Protein AF-A0A1S3DRT8-F1 (afdb_monomer_lite)

Sequence (63 aa):
MVKGTEHGPNVDIWSLGVLCYELLVGHPPFEAASYEETYARILKAKYTFPEYVSSPARDLIEK

Organism: Diaphorina citri (NCBI:txid121845)

Radius of gyration: 12.29 Å; chains: 1; bounding box: 27×23×32 Å

Secondary structure (DSSP, 8-state):
--SSS---THHHHHHHHHHHHHHHHSS-TT--SSHHHHHHHHH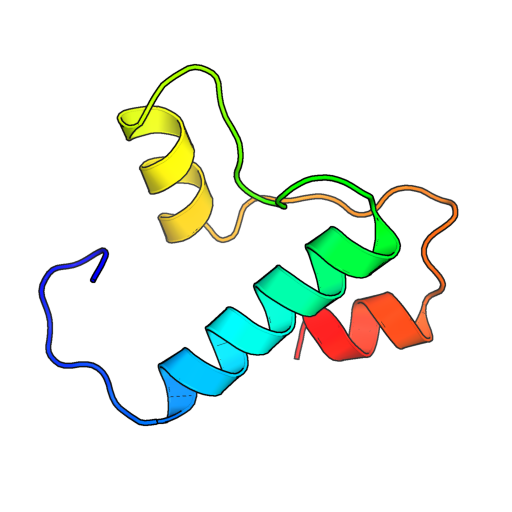TT-----TTS-HHHHHHHH-

InterPro domains:
  IPR000719 Protein kinase domain [PF00069] (2-63)
  IPR000719 Protein kinase domain [PS50011] (1-63)
  IPR011009 Protein kinase-like domain superfamily [SSF56112] (2-63)
  IPR030616 Aurora kinase-like [PTHR24350] (1-63)

pLDDT: mean 90.16, std 8.77, range [60.28, 96.88]

Structure (mmCIF, N/CA/C/O backbone):
data_AF-A0A1S3DRT8-F1
#
_entry.id   AF-A0A1S3DRT8-F1
#
loop_
_atom_site.group_PDB
_atom_site.id
_atom_site.type_symbol
_atom_site.label_atom_id
_atom_site.label_alt_id
_atom_site.label_comp_id
_atom_site.label_asym_id
_atom_site.label_entity_id
_atom_site.label_seq_id
_atom_site.pdbx_PDB_ins_code
_atom_site.Cartn_x
_atom_site.Cartn_y
_atom_site.Cartn_z
_atom_site.occupancy
_atom_site.B_iso_or_equiv
_atom_site.auth_seq_id
_atom_site.auth_comp_id
_atom_site.auth_asym_id
_atom_site.auth_atom_id
_atom_site.pdbx_PDB_model_num
ATOM 1 N N . MET A 1 1 ? 0.730 6.586 14.853 1.00 60.28 1 MET A N 1
ATOM 2 C CA . MET A 1 1 ? 2.028 6.138 14.335 1.00 60.28 1 MET A CA 1
ATOM 3 C C . MET A 1 1 ? 2.602 7.055 13.277 1.00 60.28 1 MET A C 1
ATOM 5 O O . MET A 1 1 ? 3.707 7.514 13.488 1.00 60.28 1 MET A O 1
ATOM 9 N N . VAL A 1 2 ? 1.884 7.376 12.198 1.00 65.62 2 VAL A N 1
ATOM 10 C CA . VAL A 1 2 ? 2.404 8.296 11.174 1.00 65.62 2 VAL A CA 1
ATOM 11 C C . VAL A 1 2 ? 2.220 9.744 11.655 1.00 65.62 2 VAL A C 1
ATOM 13 O O . VAL A 1 2 ? 3.129 10.305 12.247 1.00 65.62 2 VAL A O 1
ATOM 16 N N . LYS A 1 3 ? 1.010 10.313 11.618 1.00 69.44 3 LYS A N 1
ATOM 17 C CA . LYS A 1 3 ? 0.748 11.721 12.011 1.00 69.44 3 LYS A CA 1
ATOM 18 C C . LYS A 1 3 ? 0.850 12.065 13.515 1.00 69.44 3 LYS A C 1
ATOM 20 O O . LYS A 1 3 ? 0.463 13.160 13.901 1.00 69.44 3 LYS A O 1
ATOM 25 N N . GLY A 1 4 ? 1.297 11.147 14.374 1.00 67.69 4 GLY A N 1
ATOM 26 C CA . GLY A 1 4 ? 1.412 11.394 15.823 1.00 67.69 4 GLY A CA 1
ATOM 27 C C . GLY A 1 4 ? 0.096 11.592 16.603 1.00 67.69 4 GLY A C 1
ATOM 28 O O . GLY A 1 4 ? 0.146 11.946 17.772 1.00 67.69 4 GLY A O 1
ATOM 29 N N . THR A 1 5 ? -1.074 11.365 15.996 1.00 74.94 5 THR A N 1
ATOM 30 C CA . THR A 1 5 ? -2.387 11.451 16.669 1.00 74.94 5 THR A CA 1
ATOM 31 C C . THR A 1 5 ? -2.755 10.150 17.385 1.00 74.94 5 THR A C 1
ATOM 33 O O . THR A 1 5 ? -2.134 9.120 17.117 1.00 74.94 5 THR A O 1
ATOM 36 N N . GLU A 1 6 ? -3.780 10.163 18.242 1.00 73.38 6 GLU A N 1
ATOM 37 C CA . GLU A 1 6 ? -4.427 8.927 18.704 1.00 73.38 6 GLU A CA 1
ATOM 38 C C . GLU A 1 6 ? -5.028 8.155 17.522 1.00 73.38 6 GLU A C 1
ATOM 40 O O . GLU A 1 6 ? -5.491 8.742 16.539 1.00 73.38 6 GLU A O 1
ATOM 45 N N . HIS A 1 7 ? -4.973 6.828 17.618 1.00 76.06 7 HIS A N 1
ATOM 46 C CA . HIS A 1 7 ? -5.459 5.897 16.606 1.00 76.06 7 HIS A CA 1
ATOM 47 C C . HIS A 1 7 ? -6.549 5.031 17.224 1.00 76.06 7 HIS A C 1
ATOM 49 O O . HIS A 1 7 ? -6.372 4.508 18.320 1.00 76.06 7 HIS A O 1
ATOM 55 N N . GLY A 1 8 ? -7.672 4.896 16.523 1.00 80.06 8 GLY A N 1
ATOM 56 C CA . GLY A 1 8 ? -8.733 3.958 16.886 1.00 80.06 8 GLY A CA 1
ATOM 57 C C . GLY A 1 8 ? -8.547 2.597 16.205 1.00 80.06 8 GLY A C 1
ATOM 58 O O . GLY A 1 8 ? -7.659 2.463 15.366 1.00 80.06 8 GLY A O 1
ATOM 59 N N . PRO A 1 9 ? -9.429 1.618 16.465 1.00 82.06 9 PRO A N 1
ATOM 60 C CA . PRO A 1 9 ? -9.339 0.251 15.922 1.00 82.06 9 PRO A CA 1
ATOM 61 C C . PRO A 1 9 ? -9.298 0.176 14.384 1.00 82.06 9 PRO A C 1
ATOM 63 O O . PRO A 1 9 ? -8.847 -0.808 13.808 1.00 82.06 9 PRO A O 1
ATOM 66 N N . ASN A 1 10 ? -9.706 1.240 13.688 1.00 84.31 10 ASN A N 1
ATOM 67 C CA . ASN A 1 10 ? -9.617 1.332 12.230 1.00 84.31 10 ASN A CA 1
ATOM 68 C C . ASN A 1 10 ? -8.174 1.245 11.698 1.00 84.31 10 ASN A C 1
ATOM 70 O O . ASN A 1 10 ? -7.982 0.907 10.532 1.00 84.31 10 ASN A O 1
ATOM 74 N N . VAL A 1 11 ? -7.154 1.531 12.519 1.00 87.31 11 VAL A N 1
ATOM 75 C CA . VAL A 1 11 ? -5.757 1.367 12.081 1.00 87.31 11 VAL A CA 1
ATOM 76 C C . VAL A 1 11 ? -5.348 -0.088 11.922 1.00 87.31 11 VAL A C 1
ATOM 78 O O . VAL A 1 11 ? -4.471 -0.373 11.107 1.00 87.31 11 VAL A O 1
ATOM 81 N N . ASP A 1 12 ? -6.000 -1.005 12.636 1.00 88.94 12 ASP A N 1
ATOM 82 C CA . ASP A 1 12 ? -5.755 -2.438 12.488 1.00 88.94 12 ASP A CA 1
ATOM 83 C C . ASP A 1 12 ? -6.281 -2.926 11.134 1.00 88.94 12 ASP A C 1
ATOM 85 O O . ASP A 1 12 ? -5.602 -3.683 10.445 1.00 88.94 12 ASP A O 1
ATOM 89 N N . ILE A 1 13 ? -7.438 -2.413 10.697 1.00 90.50 13 ILE A N 1
ATOM 90 C CA . ILE A 1 13 ? -8.008 -2.703 9.372 1.00 90.50 13 ILE A CA 1
ATOM 91 C C . ILE A 1 13 ? -7.121 -2.135 8.259 1.00 90.50 13 ILE A C 1
ATOM 93 O O . ILE A 1 13 ? -6.827 -2.830 7.289 1.00 90.50 13 ILE A O 1
ATOM 97 N N . TRP A 1 14 ? -6.616 -0.909 8.426 1.00 91.00 14 TRP A N 1
ATOM 98 C CA . TRP A 1 14 ? -5.654 -0.337 7.480 1.00 91.00 14 TRP A CA 1
ATOM 99 C C . TRP A 1 14 ? -4.376 -1.183 7.387 1.00 91.00 14 TRP A C 1
ATOM 101 O O . TRP A 1 14 ? -3.898 -1.482 6.293 1.00 91.00 14 TRP A O 1
ATOM 111 N N . SER A 1 15 ? -3.846 -1.619 8.533 1.00 91.75 15 SER A N 1
ATOM 112 C CA . SER A 1 15 ? -2.640 -2.454 8.589 1.00 91.75 15 SER A CA 1
ATOM 113 C C . SER A 1 15 ? -2.876 -3.839 7.979 1.00 91.75 15 SER A C 1
ATOM 115 O O . SER A 1 15 ? -1.991 -4.367 7.307 1.00 91.75 15 SER A O 1
ATOM 117 N N . LEU A 1 16 ? -4.078 -4.403 8.142 1.00 94.25 16 LEU A N 1
ATOM 118 C CA . LEU A 1 16 ? -4.494 -5.632 7.470 1.00 94.25 16 LEU A CA 1
ATOM 119 C C . LEU A 1 16 ? -4.490 -5.465 5.945 1.00 94.25 16 LEU A C 1
ATOM 121 O O . LEU A 1 16 ? -3.955 -6.326 5.257 1.00 94.25 16 LEU A O 1
ATOM 125 N N . GLY A 1 17 ? -5.013 -4.356 5.414 1.00 94.94 17 GLY A N 1
ATOM 126 C CA . GLY A 1 17 ? -4.971 -4.066 3.975 1.00 94.94 17 GLY A CA 1
ATOM 127 C C . GLY A 1 17 ? -3.540 -3.991 3.428 1.00 94.94 17 GLY A C 1
ATOM 128 O O . GLY A 1 17 ? -3.236 -4.590 2.395 1.00 94.94 17 GLY A O 1
ATOM 129 N N . VAL A 1 18 ? -2.634 -3.330 4.160 1.00 95.44 18 VAL A N 1
ATOM 130 C CA . VAL A 1 18 ? -1.200 -3.270 3.820 1.00 95.44 18 VAL A CA 1
ATOM 131 C C . VAL A 1 18 ? -0.568 -4.663 3.807 1.00 95.44 18 VAL A C 1
ATOM 133 O O . VAL A 1 18 ? 0.142 -5.000 2.860 1.00 95.44 18 VAL A O 1
ATOM 136 N N . LEU A 1 19 ? -0.863 -5.490 4.812 1.00 95.88 19 LEU A N 1
ATOM 137 C CA . LEU A 1 19 ? -0.357 -6.860 4.894 1.00 95.88 19 LEU A CA 1
ATOM 138 C C . LEU A 1 19 ? -0.915 -7.741 3.766 1.00 95.88 19 LEU A C 1
ATOM 140 O O . LEU A 1 19 ? -0.173 -8.495 3.144 1.00 95.88 19 LEU A O 1
ATOM 144 N N . CYS A 1 20 ? -2.211 -7.637 3.463 1.00 96.38 20 CYS A N 1
ATOM 145 C CA . CYS A 1 20 ? -2.834 -8.360 2.357 1.00 96.38 20 CYS A CA 1
ATOM 146 C C . CYS A 1 20 ? -2.203 -7.990 1.011 1.00 96.38 20 CYS A C 1
ATOM 148 O O . CYS A 1 20 ? -1.960 -8.878 0.195 1.00 96.38 20 CYS A O 1
ATOM 150 N N . TYR A 1 21 ? -1.903 -6.705 0.788 1.00 96.88 21 TYR A N 1
ATOM 151 C CA . TYR A 1 21 ? -1.163 -6.271 -0.394 1.00 96.88 21 TYR A CA 1
ATOM 152 C C . TYR A 1 21 ? 0.198 -6.969 -0.472 1.00 96.88 21 TYR A C 1
ATOM 154 O O . TYR A 1 21 ? 0.523 -7.566 -1.496 1.00 96.88 21 TYR A O 1
ATOM 162 N N . GLU A 1 22 ? 0.980 -6.933 0.609 1.00 96.81 22 GLU A N 1
ATOM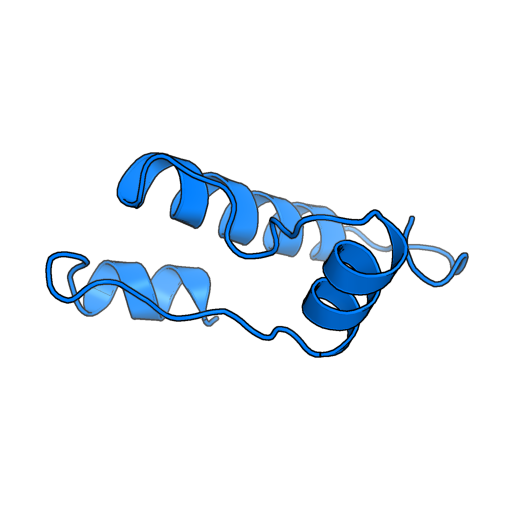 163 C CA . GLU A 1 22 ? 2.326 -7.511 0.645 1.00 96.81 22 GLU A CA 1
ATOM 164 C C . GLU A 1 22 ? 2.316 -9.026 0.412 1.00 96.81 22 GLU A C 1
ATOM 166 O O . GLU A 1 22 ? 3.140 -9.534 -0.342 1.00 96.81 22 GLU A O 1
ATOM 171 N N . LEU A 1 23 ? 1.338 -9.746 0.966 1.00 96.62 23 LEU A N 1
ATOM 172 C CA . LEU A 1 23 ? 1.183 -11.185 0.737 1.00 96.62 23 LEU A CA 1
ATOM 173 C C . LEU A 1 23 ? 0.860 -11.532 -0.724 1.00 96.62 23 LEU A C 1
ATOM 175 O O . LEU A 1 23 ? 1.273 -12.584 -1.207 1.00 96.62 23 LEU A O 1
ATOM 179 N N . LEU A 1 24 ? 0.118 -10.673 -1.428 1.00 96.50 24 LEU A N 1
ATOM 180 C CA . LEU A 1 24 ? -0.254 -10.894 -2.829 1.00 96.50 24 LEU A CA 1
ATOM 181 C C . LEU A 1 24 ? 0.834 -10.457 -3.809 1.00 96.50 24 LEU A C 1
ATOM 183 O O . LEU A 1 24 ? 0.981 -11.066 -4.866 1.00 96.50 24 LEU A O 1
ATOM 187 N N . VAL A 1 25 ? 1.547 -9.379 -3.484 1.00 96.25 25 VAL A N 1
ATOM 188 C CA . VAL A 1 25 ? 2.492 -8.713 -4.389 1.00 96.25 25 VAL A CA 1
ATOM 189 C C . VAL A 1 25 ? 3.947 -9.108 -4.105 1.00 96.25 25 VAL A C 1
ATOM 191 O O . VAL A 1 25 ? 4.797 -9.037 -4.991 1.00 96.25 25 VAL A O 1
ATOM 194 N N . GLY A 1 26 ? 4.237 -9.567 -2.887 1.00 95.94 26 GLY A N 1
ATOM 195 C CA . GLY A 1 26 ? 5.566 -9.975 -2.429 1.00 95.94 26 GLY A CA 1
ATOM 196 C C . GLY A 1 26 ? 6.445 -8.829 -1.922 1.00 95.94 26 GLY A C 1
ATOM 197 O O . GLY A 1 26 ? 7.588 -9.074 -1.546 1.00 95.94 26 GLY A O 1
ATOM 198 N N . HIS A 1 27 ? 5.940 -7.592 -1.918 1.00 93.69 27 HIS A N 1
ATOM 199 C CA . HIS A 1 27 ? 6.619 -6.429 -1.348 1.00 93.69 27 HIS A CA 1
ATOM 200 C C . HIS A 1 27 ? 5.608 -5.402 -0.801 1.00 93.69 27 HIS A C 1
ATOM 202 O O . HIS A 1 27 ? 4.452 -5.383 -1.246 1.00 93.69 27 HIS A O 1
ATOM 208 N N . PRO A 1 28 ? 6.012 -4.511 0.124 1.00 94.69 28 PRO A N 1
ATOM 209 C CA . PRO A 1 28 ? 5.110 -3.523 0.706 1.00 94.69 28 PRO A CA 1
ATOM 210 C C . PRO A 1 28 ? 4.595 -2.499 -0.329 1.00 94.69 28 PRO A C 1
ATOM 212 O O . PRO A 1 28 ? 5.321 -2.140 -1.263 1.00 94.69 28 PRO A O 1
ATOM 215 N N . PRO A 1 29 ? 3.374 -1.952 -0.159 1.00 95.00 29 PRO A N 1
ATOM 216 C CA . PRO A 1 29 ? 2.777 -1.001 -1.107 1.00 95.00 29 PRO A CA 1
ATOM 217 C C . PRO A 1 29 ? 3.445 0.382 -1.116 1.00 95.00 29 PRO A C 1
ATOM 219 O O . PRO A 1 29 ? 3.374 1.098 -2.114 1.00 95.00 29 PRO A O 1
ATOM 222 N N . PHE A 1 30 ? 4.083 0.777 -0.011 1.00 95.81 30 PHE A N 1
ATOM 223 C CA . PHE A 1 30 ? 4.620 2.130 0.182 1.00 95.81 30 PHE A CA 1
ATOM 224 C C . PHE A 1 30 ? 6.145 2.196 0.261 1.00 95.81 30 PHE A C 1
ATOM 226 O O . PHE A 1 30 ? 6.675 3.277 0.512 1.00 95.81 30 PHE A O 1
ATOM 233 N N . GLU A 1 31 ? 6.843 1.078 0.048 1.00 92.44 31 GLU A N 1
ATOM 234 C CA . GLU A 1 31 ? 8.304 1.028 0.113 1.00 92.44 31 GLU A CA 1
ATOM 235 C C . GLU A 1 31 ? 8.938 2.029 -0.867 1.00 92.44 31 GLU A C 1
ATOM 237 O O . GLU A 1 31 ? 8.491 2.205 -2.009 1.00 92.44 31 GLU A O 1
ATOM 242 N N . ALA A 1 32 ? 9.959 2.737 -0.392 1.00 93.31 32 ALA A N 1
ATOM 243 C CA . ALA A 1 32 ? 10.701 3.731 -1.148 1.00 93.31 32 ALA A CA 1
ATOM 244 C C . ALA A 1 32 ? 12.161 3.790 -0.677 1.00 93.31 32 ALA A C 1
ATOM 246 O O . ALA A 1 32 ? 12.517 3.225 0.353 1.00 93.31 32 ALA A O 1
ATOM 247 N N . ALA A 1 33 ? 13.008 4.509 -1.419 1.00 93.25 33 ALA A N 1
ATOM 248 C CA . ALA A 1 33 ? 14.441 4.577 -1.133 1.00 93.25 33 ALA A CA 1
ATOM 249 C C . ALA A 1 33 ? 14.777 5.322 0.174 1.00 93.25 33 ALA A C 1
ATOM 251 O O . ALA A 1 33 ? 15.840 5.091 0.747 1.00 93.25 33 ALA A O 1
ATOM 252 N N . SER A 1 34 ? 13.893 6.210 0.647 1.00 95.12 34 SER A N 1
ATOM 253 C CA . SER A 1 34 ? 14.046 6.904 1.929 1.00 95.12 34 SER A CA 1
ATOM 254 C C . SER A 1 34 ? 12.804 6.787 2.814 1.00 95.12 34 SER A C 1
ATOM 256 O O . SER A 1 34 ? 11.679 6.564 2.346 1.00 95.12 34 SER A O 1
ATOM 258 N N . TYR A 1 35 ? 13.010 6.979 4.117 1.00 92.31 35 TYR A N 1
ATOM 259 C CA . TYR A 1 35 ? 11.935 7.004 5.105 1.00 92.31 35 TYR A CA 1
ATOM 260 C C . TYR A 1 35 ? 10.951 8.147 4.848 1.00 92.31 35 TYR A C 1
ATOM 262 O O . TYR A 1 35 ? 9.741 7.954 4.955 1.00 92.31 35 TYR A O 1
ATOM 270 N N . GLU A 1 36 ? 11.444 9.321 4.455 1.00 94.06 36 GLU A N 1
ATOM 271 C CA . GLU A 1 36 ? 10.619 10.491 4.147 1.00 94.06 36 GLU A CA 1
ATOM 272 C C . GLU A 1 36 ? 9.712 10.226 2.943 1.00 94.06 36 GLU A C 1
ATOM 274 O O . GLU A 1 36 ? 8.535 10.592 2.960 1.00 94.06 36 GLU A O 1
ATOM 279 N N . GLU A 1 37 ? 10.232 9.559 1.907 1.00 93.50 37 GLU A N 1
ATOM 280 C CA . GLU A 1 37 ? 9.442 9.211 0.728 1.00 93.50 37 GLU A CA 1
ATOM 281 C C . GLU A 1 37 ? 8.392 8.143 1.057 1.00 93.50 37 GLU A C 1
ATOM 283 O O . GLU A 1 37 ? 7.226 8.299 0.689 1.00 93.50 37 GLU A O 1
ATOM 288 N N . THR A 1 38 ? 8.775 7.108 1.807 1.00 93.81 38 THR A N 1
ATOM 289 C CA . THR A 1 38 ? 7.855 6.066 2.295 1.00 93.81 38 THR A CA 1
ATOM 290 C C . THR A 1 38 ? 6.701 6.702 3.070 1.00 93.81 38 THR A C 1
ATOM 292 O O . THR A 1 38 ? 5.524 6.465 2.794 1.00 93.81 38 THR A O 1
ATOM 295 N N . TYR A 1 39 ? 7.029 7.608 3.988 1.00 92.38 39 TYR A N 1
ATOM 296 C CA . TYR A 1 39 ? 6.059 8.330 4.795 1.00 92.38 39 TYR A CA 1
ATOM 297 C C . TYR A 1 39 ? 5.148 9.228 3.944 1.00 92.38 39 TYR A C 1
ATOM 299 O O . TYR A 1 39 ? 3.929 9.247 4.132 1.00 92.38 39 TYR A O 1
ATOM 307 N N . ALA A 1 40 ? 5.703 9.926 2.949 1.00 93.19 40 ALA A N 1
ATOM 308 C CA . ALA A 1 40 ? 4.924 10.725 2.007 1.00 93.19 40 ALA A CA 1
ATOM 309 C C . ALA A 1 40 ? 3.967 9.869 1.156 1.00 93.19 40 ALA A C 1
ATOM 311 O O . ALA A 1 40 ? 2.857 10.319 0.861 1.00 93.19 40 ALA A O 1
ATOM 312 N N . ARG A 1 41 ? 4.364 8.648 0.773 1.00 93.38 41 ARG A N 1
ATOM 313 C CA . ARG A 1 41 ? 3.505 7.694 0.051 1.00 93.38 41 ARG A CA 1
ATOM 314 C C . ARG A 1 41 ? 2.375 7.172 0.933 1.00 93.38 41 ARG A C 1
ATOM 316 O O . ARG A 1 41 ? 1.236 7.179 0.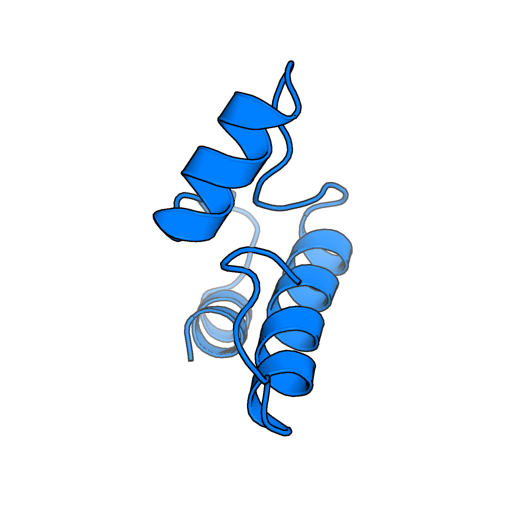471 1.00 93.38 41 ARG A O 1
ATOM 323 N N . ILE A 1 42 ? 2.658 6.835 2.196 1.00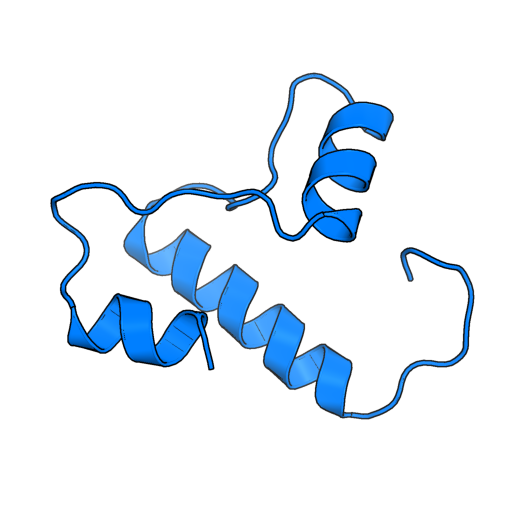 93.31 42 ILE A N 1
ATOM 324 C CA . ILE A 1 42 ? 1.641 6.436 3.185 1.00 93.31 42 ILE A CA 1
ATOM 325 C C . ILE A 1 42 ? 0.614 7.556 3.375 1.00 93.31 42 ILE A C 1
ATOM 327 O O . ILE A 1 42 ? -0.588 7.329 3.269 1.00 93.31 42 ILE A O 1
ATOM 331 N N . LEU A 1 43 ? 1.075 8.792 3.592 1.00 90.62 43 LEU A N 1
ATOM 332 C CA . LEU A 1 43 ? 0.195 9.948 3.788 1.00 90.62 43 LEU A CA 1
ATOM 333 C C . LEU A 1 43 ? -0.712 10.244 2.588 1.00 90.62 43 LEU A C 1
ATOM 335 O O . LEU A 1 43 ? -1.800 10.785 2.774 1.00 90.62 43 LEU A O 1
ATOM 339 N N . LYS A 1 44 ? -0.249 9.930 1.375 1.00 91.44 44 LYS A N 1
ATOM 340 C CA . LYS A 1 44 ? -0.991 10.124 0.123 1.00 91.44 44 LYS A CA 1
ATOM 341 C C . LYS A 1 44 ? -1.768 8.881 -0.315 1.00 91.44 44 LYS A C 1
ATOM 343 O O . LYS A 1 44 ? -2.424 8.954 -1.347 1.00 91.44 44 LYS A O 1
ATOM 348 N N . ALA A 1 45 ? -1.652 7.764 0.411 1.00 89.88 45 ALA A N 1
ATOM 349 C CA . ALA A 1 45 ? -2.133 6.449 -0.009 1.00 89.88 45 ALA A CA 1
ATOM 350 C C . ALA A 1 45 ? -1.736 6.115 -1.464 1.00 89.88 45 ALA A C 1
ATOM 352 O O . ALA A 1 45 ? -2.537 5.619 -2.250 1.00 89.88 45 ALA A O 1
ATOM 353 N N . LYS A 1 46 ? -0.488 6.424 -1.845 1.00 90.62 46 LYS A N 1
ATOM 354 C CA . LYS A 1 46 ? -0.003 6.253 -3.222 1.00 90.62 46 LYS A CA 1
ATOM 355 C C . LYS A 1 46 ? 0.659 4.886 -3.405 1.00 90.62 46 LYS A C 1
ATOM 357 O O . LYS A 1 46 ? 1.805 4.716 -2.998 1.00 90.62 46 LYS A O 1
ATOM 362 N N . TYR A 1 47 ? -0.038 3.972 -4.069 1.00 92.31 47 TYR A N 1
ATOM 363 C CA . TYR A 1 47 ? 0.437 2.646 -4.476 1.00 92.31 47 TYR A CA 1
ATOM 364 C C . TYR A 1 47 ? -0.303 2.194 -5.748 1.00 92.31 47 TYR A C 1
ATOM 366 O O . TYR A 1 47 ? -1.252 2.851 -6.177 1.00 92.31 47 TYR A O 1
ATOM 374 N N . THR A 1 48 ? 0.148 1.117 -6.393 1.00 93.81 48 THR A N 1
ATOM 375 C CA . THR A 1 48 ? -0.457 0.592 -7.631 1.00 93.81 48 THR A CA 1
ATOM 376 C C . THR A 1 48 ? -0.460 -0.925 -7.619 1.00 93.81 48 THR A C 1
ATOM 378 O O . THR A 1 48 ? 0.553 -1.521 -7.274 1.00 93.81 48 THR A O 1
ATOM 381 N N . PHE A 1 49 ? -1.538 -1.552 -8.079 1.00 94.62 49 PHE A N 1
ATOM 382 C CA . PHE A 1 49 ? -1.589 -3.005 -8.212 1.00 94.62 49 PHE A CA 1
ATOM 383 C C . PHE A 1 49 ? -0.939 -3.497 -9.513 1.00 94.62 49 PHE A C 1
ATOM 385 O O . PHE A 1 49 ? -1.267 -2.980 -10.585 1.00 94.62 49 PHE A O 1
ATOM 392 N N . PRO A 1 50 ? -0.090 -4.536 -9.452 1.00 95.25 50 PRO A N 1
ATOM 393 C CA . PRO A 1 50 ? 0.327 -5.285 -10.633 1.00 95.25 50 PRO A CA 1
ATOM 394 C C . PRO A 1 50 ? -0.853 -5.957 -11.349 1.00 95.25 50 PRO A C 1
ATOM 396 O O . PRO A 1 50 ? -1.868 -6.292 -10.734 1.00 95.25 50 PRO A O 1
ATOM 399 N N . GLU A 1 51 ? -0.702 -6.226 -12.648 1.00 95.62 51 GLU A N 1
ATOM 400 C CA . GLU A 1 51 ? -1.772 -6.795 -13.485 1.00 95.62 51 GLU A CA 1
ATOM 401 C C . GLU A 1 51 ? -2.279 -8.156 -12.995 1.00 95.62 51 GLU A C 1
ATOM 403 O O . GLU A 1 51 ? -3.471 -8.435 -13.100 1.00 95.62 51 GLU A O 1
ATOM 408 N N . TYR A 1 52 ? -1.406 -8.970 -12.397 1.00 96.12 52 TYR A N 1
ATOM 409 C CA . TYR A 1 52 ? -1.754 -10.304 -11.904 1.00 96.12 52 TYR A CA 1
ATOM 410 C C . TYR A 1 52 ? -2.652 -10.295 -10.657 1.00 96.12 52 TYR A C 1
ATOM 412 O O . TYR A 1 52 ? -3.223 -11.329 -10.308 1.00 96.12 52 TYR A O 1
ATOM 420 N N . VAL A 1 53 ? -2.793 -9.160 -9.962 1.00 96.69 53 VAL A N 1
ATOM 421 C CA . VAL A 1 53 ? -3.665 -9.073 -8.785 1.00 96.69 53 VAL A CA 1
ATOM 422 C C . VAL A 1 53 ? -5.117 -9.009 -9.249 1.00 96.69 53 VAL A C 1
ATOM 424 O O . VAL A 1 53 ? -5.507 -8.073 -9.947 1.00 96.69 53 VAL A O 1
ATOM 427 N N . SER A 1 54 ? -5.921 -9.993 -8.848 1.00 96.69 54 SER A N 1
ATOM 428 C CA . SER A 1 54 ? -7.331 -10.104 -9.245 1.00 96.69 54 SER A CA 1
ATOM 429 C C . SER A 1 54 ? -8.188 -8.926 -8.760 1.00 96.69 54 SER A C 1
ATOM 431 O O . SER A 1 54 ? -7.954 -8.393 -7.676 1.00 96.69 54 SER A O 1
ATOM 433 N N . SER A 1 55 ? -9.226 -8.552 -9.518 1.00 95.75 55 SER A N 1
ATOM 434 C CA . SER A 1 55 ? -10.136 -7.459 -9.138 1.00 95.75 55 SER A CA 1
ATOM 435 C C . SER A 1 55 ? -10.781 -7.626 -7.752 1.00 95.75 55 SER A C 1
ATOM 437 O O . SER A 1 55 ? -10.806 -6.639 -7.023 1.00 95.75 55 SER A O 1
ATOM 439 N N . PRO A 1 56 ? -11.238 -8.826 -7.325 1.00 95.94 56 PRO A N 1
ATOM 440 C CA . PRO A 1 56 ? -11.768 -9.010 -5.971 1.00 95.94 56 PRO A CA 1
ATOM 441 C C . PRO A 1 56 ? -10.738 -8.741 -4.868 1.00 95.94 56 PRO A C 1
ATOM 443 O O . PRO A 1 56 ? -11.083 -8.219 -3.815 1.00 95.94 56 PRO A O 1
ATOM 446 N N . ALA A 1 57 ? -9.466 -9.074 -5.107 1.00 95.25 57 ALA A N 1
ATOM 447 C CA . ALA A 1 57 ? -8.404 -8.800 -4.145 1.00 95.25 57 ALA A CA 1
ATOM 448 C C . ALA A 1 57 ? -8.085 -7.300 -4.050 1.00 95.25 57 ALA A C 1
ATOM 450 O O . ALA A 1 57 ? -7.831 -6.804 -2.957 1.00 95.25 57 ALA A O 1
ATOM 451 N N . ARG A 1 58 ? -8.146 -6.571 -5.174 1.00 95.12 58 ARG A N 1
A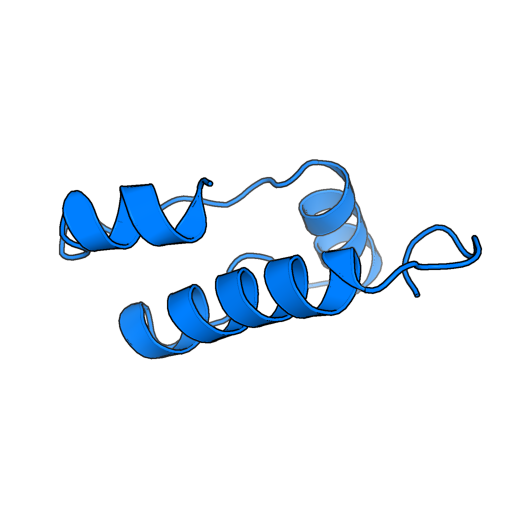TOM 452 C CA . ARG A 1 58 ? -8.015 -5.104 -5.179 1.00 95.12 58 ARG A CA 1
ATOM 453 C C . ARG A 1 58 ? -9.163 -4.448 -4.415 1.00 95.12 58 ARG A C 1
ATOM 455 O O . ARG A 1 58 ? -8.906 -3.643 -3.532 1.00 95.12 58 ARG A O 1
ATOM 462 N N . ASP A 1 59 ? -10.400 -4.872 -4.686 1.00 94.50 59 ASP A N 1
ATOM 463 C CA . ASP A 1 59 ? -11.603 -4.373 -4.003 1.00 94.50 59 ASP A CA 1
ATOM 464 C C . ASP A 1 59 ? -11.550 -4.591 -2.482 1.00 94.50 59 ASP A C 1
ATOM 466 O O . ASP A 1 59 ? -11.965 -3.720 -1.729 1.00 94.50 59 ASP A O 1
ATOM 470 N N . LEU A 1 60 ? -10.995 -5.718 -2.019 1.00 93.19 60 LEU A N 1
ATOM 471 C CA . LEU A 1 60 ? -10.803 -5.978 -0.590 1.00 93.19 60 LEU A CA 1
ATOM 472 C C . LEU A 1 60 ? -9.800 -5.014 0.067 1.00 93.19 60 LEU A C 1
ATOM 474 O O . LEU A 1 60 ? -9.981 -4.664 1.227 1.00 93.19 60 LEU A O 1
ATOM 478 N N . ILE A 1 61 ? -8.735 -4.629 -0.642 1.00 93.12 61 ILE A N 1
ATOM 479 C CA . ILE A 1 61 ? -7.643 -3.797 -0.104 1.00 93.1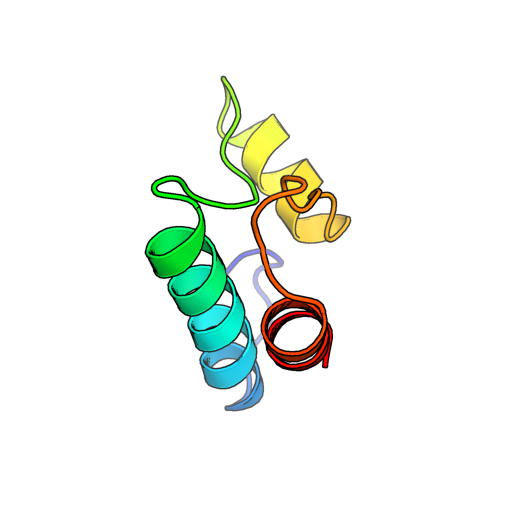2 61 ILE A CA 1
ATOM 480 C C . ILE A 1 61 ? -7.968 -2.298 -0.202 1.00 93.12 61 ILE A C 1
ATOM 482 O O . ILE A 1 61 ? -7.496 -1.511 0.615 1.00 93.12 61 ILE A O 1
ATOM 486 N N . GLU A 1 62 ? -8.755 -1.893 -1.200 1.00 87.25 62 GLU A N 1
ATOM 487 C CA . GLU A 1 62 ? -9.145 -0.494 -1.425 1.00 87.25 62 GLU A CA 1
ATOM 488 C C . GLU A 1 62 ? -10.343 -0.035 -0.568 1.00 87.25 62 GLU A C 1
ATOM 490 O O . GLU A 1 62 ? -10.651 1.160 -0.559 1.00 87.25 62 GLU A O 1
ATOM 495 N N . LYS A 1 63 ? -11.011 -0.955 0.140 1.00 67.56 63 LYS A N 1
ATOM 496 C CA . LYS A 1 63 ? -12.164 -0.690 1.018 1.00 67.56 63 LYS A CA 1
ATOM 497 C C . LYS A 1 63 ? -11.772 -0.463 2.473 1.00 67.56 63 LYS A C 1
ATOM 499 O O . LYS A 1 63 ? -12.425 0.406 3.096 1.00 67.56 63 LYS A O 1
#

Foldseek 3Di:
DQVPDDDDPVVVLLVVLQVLLCVVVVHGFQDDPDPVSSSVCVVVVDGDDDPPQDPVSVVSSVD